Protein AF-A0A7V9NSY1-F1 (afdb_monomer)

Secondary structure (DSSP, 8-state):
----EEE-GGGHHHHHHHHHH-TTEE-TT-TT-TTS-TT--HHHHHHHHHHTTPEEEE--SHHHH-HHHHHHHHHTT-EEEE------

Radius of gyration: 12.48 Å; Cα contacts (8 Å, |Δi|>4): 144; chains: 1; bounding box: 31×24×34 Å

Nearest PDB structures (foldseek):
  1asu-assembly1_A-2  TM=5.418E-01  e=5.759E-02  Avian sarcoma virus
  5ejk-assembly1_C  TM=5.740E-01  e=2.349E-01  Rous sarcoma virus - Prague C
  3hph-assembly1_B  TM=6.425E-01  e=4.907E-01  Visna/maedi virus EV1 KV1772
  5t3a-assembly1_A-2  TM=6.478E-01  e=8.964E-01  Visna-maedi virus
  3hph-assembly1_C  TM=4.965E-01  e=4.014E-01  Visna/maedi virus EV1 KV1772

Solvent-accessible surface area (backbone atoms only — not comparable to full-atom values): 4962 Å² total; per-residue (Å²): 114,74,63,47,35,31,25,38,72,75,40,50,70,60,32,55,56,49,34,75,78,34,73,30,45,26,31,56,59,29,89,85,33,68,92,32,46,68,89,62,50,67,88,66,43,45,52,52,40,14,72,65,64,25,37,35,38,34,51,60,63,58,56,75,73,37,68,67,54,44,46,52,32,62,76,33,61,44,45,69,48,72,58,80,77,78,89,127

Structure (mmCIF, N/CA/C/O backbone):
data_AF-A0A7V9NSY1-F1
#
_entry.id   AF-A0A7V9NSY1-F1
#
loop_
_atom_site.group_PDB
_atom_site.id
_atom_site.type_symbol
_atom_site.label_atom_id
_atom_site.label_alt_id
_atom_site.label_comp_id
_atom_site.label_asym_id
_atom_site.label_entity_id
_atom_site.label_seq_id
_atom_site.pdbx_PDB_ins_code
_atom_site.Cartn_x
_atom_site.Cartn_y
_atom_site.Cartn_z
_atom_site.occupancy
_atom_site.B_iso_or_equiv
_atom_site.auth_seq_id
_atom_site.auth_comp_id
_atom_site.auth_asym_id
_atom_site.auth_atom_id
_atom_site.pdbx_PDB_model_num
ATOM 1 N N . MET A 1 1 ? 6.802 -10.876 -12.467 1.00 58.88 1 MET A N 1
ATOM 2 C CA . MET A 1 1 ? 5.735 -11.387 -11.577 1.00 58.88 1 MET A CA 1
ATOM 3 C C . MET A 1 1 ? 4.676 -10.301 -11.458 1.00 58.88 1 MET A C 1
ATOM 5 O O . MET A 1 1 ? 5.076 -9.143 -11.474 1.00 58.88 1 MET A O 1
ATOM 9 N N . PRO A 1 2 ? 3.371 -10.623 -11.417 1.00 75.75 2 PRO A N 1
ATOM 10 C CA . PRO A 1 2 ? 2.342 -9.610 -11.184 1.00 75.75 2 PRO A CA 1
ATOM 11 C C . PRO A 1 2 ? 2.519 -8.992 -9.792 1.00 75.75 2 PRO A C 1
ATOM 13 O O . PRO A 1 2 ? 2.997 -9.672 -8.881 1.00 75.75 2 PRO A O 1
ATOM 16 N N . ALA A 1 3 ? 2.152 -7.719 -9.637 1.00 80.38 3 ALA A N 1
ATOM 17 C CA . ALA A 1 3 ? 2.183 -7.061 -8.337 1.00 80.38 3 ALA A CA 1
ATOM 18 C C . ALA A 1 3 ? 1.293 -7.814 -7.334 1.00 80.38 3 ALA A C 1
ATOM 20 O O . ALA A 1 3 ? 0.211 -8.288 -7.680 1.00 80.38 3 ALA A O 1
ATOM 21 N N . ARG A 1 4 ? 1.768 -7.934 -6.096 1.00 92.38 4 ARG A N 1
ATOM 22 C CA . ARG A 1 4 ? 1.068 -8.560 -4.964 1.00 92.38 4 ARG A CA 1
ATOM 23 C C . ARG A 1 4 ? 0.932 -7.602 -3.790 1.00 92.38 4 ARG A C 1
ATOM 25 O O . ARG A 1 4 ? -0.033 -7.701 -3.034 1.00 92.38 4 ARG A O 1
ATOM 32 N N . PHE A 1 5 ? 1.873 -6.672 -3.659 1.00 95.69 5 PHE A N 1
ATOM 33 C CA . PHE A 1 5 ? 1.889 -5.676 -2.600 1.00 95.69 5 PHE A CA 1
ATOM 34 C C . PHE A 1 5 ? 1.769 -4.277 -3.185 1.00 95.69 5 PHE A C 1
ATOM 36 O O . PHE A 1 5 ? 2.302 -3.985 -4.255 1.00 95.69 5 PHE A O 1
ATOM 43 N N . PHE A 1 6 ? 1.089 -3.406 -2.454 1.00 96.19 6 PHE A N 1
ATOM 44 C CA . PHE A 1 6 ? 0.997 -1.988 -2.752 1.00 96.19 6 PHE A CA 1
ATOM 45 C C . PHE A 1 6 ? 1.479 -1.199 -1.541 1.00 96.19 6 PHE A C 1
ATOM 47 O O . PHE A 1 6 ? 1.001 -1.427 -0.434 1.00 96.19 6 PHE A O 1
ATOM 54 N N . VAL A 1 7 ? 2.426 -0.286 -1.725 1.00 95.81 7 VAL A N 1
ATOM 55 C CA . VAL A 1 7 ? 2.862 0.618 -0.657 1.00 95.81 7 VAL A CA 1
ATOM 56 C C . VAL A 1 7 ? 2.313 2.004 -0.949 1.00 95.81 7 VAL A C 1
ATOM 58 O O . VAL A 1 7 ? 2.622 2.600 -1.979 1.00 95.81 7 VAL A O 1
ATOM 61 N N . ASP A 1 8 ? 1.486 2.480 -0.030 1.00 92.12 8 ASP A N 1
ATOM 62 C CA . ASP A 1 8 ? 0.834 3.781 -0.080 1.00 92.12 8 ASP A CA 1
ATOM 63 C C . ASP A 1 8 ? 1.856 4.939 -0.056 1.00 92.12 8 ASP A C 1
ATOM 65 O O . ASP A 1 8 ? 2.991 4.811 0.421 1.00 92.12 8 ASP A O 1
ATOM 69 N N . GLU A 1 9 ? 1.451 6.095 -0.584 1.00 91.75 9 GLU A N 1
ATOM 70 C CA . GLU A 1 9 ? 2.294 7.277 -0.744 1.00 91.75 9 GLU A CA 1
ATOM 71 C C . GLU A 1 9 ? 2.819 7.823 0.592 1.00 91.75 9 GLU A C 1
ATOM 73 O O . GLU A 1 9 ? 3.877 8.458 0.639 1.00 91.75 9 GLU A O 1
ATOM 78 N N . THR A 1 10 ? 2.142 7.493 1.697 1.00 89.56 10 THR A N 1
ATOM 79 C CA . THR A 1 10 ? 2.570 7.833 3.060 1.00 89.56 10 THR A CA 1
ATOM 80 C C . THR A 1 10 ? 3.964 7.317 3.429 1.00 89.56 10 THR A C 1
ATOM 82 O O . THR A 1 10 ? 4.572 7.844 4.365 1.00 89.56 10 THR A O 1
ATOM 85 N N . ASP A 1 11 ? 4.507 6.331 2.703 1.00 90.38 11 ASP A N 1
ATOM 86 C CA . ASP A 1 11 ? 5.888 5.865 2.865 1.00 90.38 11 ASP A CA 1
ATOM 87 C C . ASP A 1 11 ? 6.556 5.470 1.535 1.00 90.38 11 ASP A C 1
ATOM 89 O O . ASP A 1 11 ? 7.047 4.354 1.335 1.00 90.38 11 ASP A O 1
ATOM 93 N N . LEU A 1 12 ? 6.628 6.427 0.605 1.00 91.62 12 LEU A N 1
ATOM 94 C CA . LEU A 1 12 ? 7.281 6.239 -0.698 1.00 91.62 12 LEU A CA 1
ATOM 95 C C . LEU A 1 12 ? 8.750 5.806 -0.629 1.00 91.62 12 LEU A C 1
ATOM 97 O O . LEU A 1 12 ? 9.260 5.205 -1.579 1.00 91.62 12 LEU A O 1
ATOM 101 N N . TRP A 1 13 ? 9.467 6.157 0.438 1.00 92.38 13 TRP A N 1
ATOM 10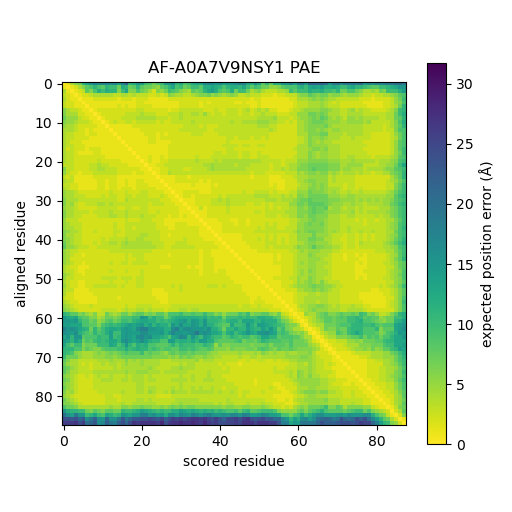2 C CA . TRP A 1 13 ? 10.852 5.725 0.594 1.00 92.38 13 TRP A CA 1
ATOM 103 C C . TRP A 1 13 ? 10.923 4.209 0.802 1.00 92.38 13 TRP A C 1
ATOM 105 O O . TRP A 1 13 ? 11.675 3.538 0.089 1.00 92.38 13 TRP A O 1
ATOM 115 N N . LEU A 1 14 ? 10.099 3.663 1.706 1.00 92.44 14 LEU A N 1
ATOM 116 C CA . LEU A 1 14 ? 9.992 2.219 1.906 1.00 92.44 14 LEU A CA 1
ATOM 117 C C . LEU A 1 14 ? 9.512 1.532 0.629 1.00 92.44 14 LEU A C 1
ATOM 119 O O . LEU A 1 14 ? 10.098 0.530 0.225 1.00 92.44 14 LEU A O 1
ATOM 123 N N . ALA A 1 15 ? 8.513 2.112 -0.041 1.00 94.31 15 ALA A N 1
ATOM 124 C CA . ALA A 1 15 ? 7.982 1.608 -1.302 1.00 94.31 15 ALA A CA 1
ATOM 125 C C . ALA A 1 15 ? 9.081 1.368 -2.345 1.00 94.31 15 ALA A C 1
ATOM 127 O O . ALA A 1 15 ? 9.224 0.266 -2.874 1.00 94.31 15 ALA A O 1
ATOM 128 N N . LYS A 1 16 ? 9.915 2.388 -2.590 1.00 95.00 16 LYS A N 1
ATOM 129 C CA . LYS A 1 16 ? 11.024 2.312 -3.549 1.00 95.00 16 LYS A CA 1
ATOM 130 C C . LYS A 1 16 ? 12.081 1.290 -3.136 1.00 95.00 16 LYS A C 1
ATOM 132 O O . LYS A 1 16 ? 12.633 0.611 -3.996 1.00 95.00 16 LYS A O 1
ATOM 137 N N . ARG A 1 17 ? 12.381 1.176 -1.837 1.00 96.44 17 ARG A N 1
ATOM 138 C CA . ARG A 1 17 ? 13.353 0.195 -1.329 1.00 96.44 17 ARG A CA 1
ATOM 139 C C . ARG A 1 17 ? 12.854 -1.236 -1.484 1.00 96.44 17 ARG A C 1
ATOM 141 O O . ARG A 1 17 ? 13.620 -2.077 -1.938 1.00 96.44 17 ARG A O 1
ATOM 148 N N . LEU A 1 18 ? 11.588 -1.495 -1.166 1.00 94.56 18 LEU A N 1
ATOM 149 C CA . LEU A 1 18 ? 10.978 -2.809 -1.359 1.00 94.56 18 LEU A CA 1
ATOM 150 C C . LEU A 1 18 ? 10.911 -3.172 -2.846 1.00 94.56 18 LEU A C 1
ATOM 152 O O . LEU A 1 18 ? 11.350 -4.256 -3.216 1.00 94.56 18 LEU A O 1
ATOM 156 N N . ALA A 1 19 ? 10.478 -2.247 -3.705 1.00 94.81 19 ALA A N 1
ATOM 157 C CA . ALA A 1 19 ? 10.417 -2.468 -5.151 1.00 94.81 19 ALA A CA 1
ATOM 158 C C . ALA A 1 19 ? 11.793 -2.693 -5.805 1.00 94.81 19 ALA A C 1
ATOM 160 O O . ALA A 1 19 ? 11.890 -3.393 -6.809 1.00 94.81 19 ALA A O 1
ATOM 161 N N . ALA A 1 20 ? 12.869 -2.138 -5.235 1.00 94.62 20 ALA A N 1
ATOM 162 C CA . ALA A 1 20 ? 14.231 -2.376 -5.717 1.00 94.62 20 ALA A CA 1
ATOM 163 C C . ALA A 1 20 ? 14.722 -3.811 -5.461 1.00 94.62 20 ALA A C 1
ATOM 165 O O . ALA A 1 20 ? 15.627 -4.275 -6.150 1.00 94.62 20 ALA A O 1
ATOM 166 N N . VAL A 1 21 ? 14.151 -4.500 -4.470 1.00 95.31 21 VAL A N 1
ATOM 167 C CA . VAL A 1 21 ? 14.536 -5.869 -4.091 1.00 95.31 21 VAL A CA 1
ATOM 168 C C . V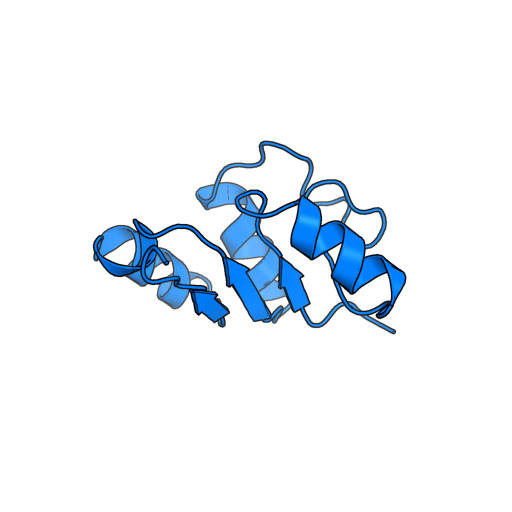AL A 1 21 ? 13.493 -6.887 -4.553 1.00 95.31 21 VAL A C 1
ATOM 170 O O . VAL A 1 21 ? 13.826 -8.046 -4.789 1.00 95.31 21 VAL A O 1
ATOM 173 N N . HIS A 1 22 ? 12.237 -6.467 -4.708 1.00 92.81 22 HIS A N 1
ATO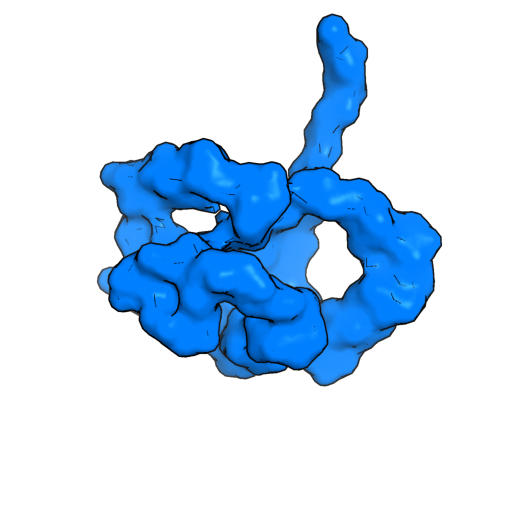M 174 C CA . HIS A 1 22 ? 11.130 -7.356 -5.011 1.00 92.81 22 HIS A CA 1
ATOM 175 C C . HIS A 1 22 ? 10.204 -6.778 -6.090 1.00 92.81 22 HIS A C 1
ATOM 177 O O . HIS A 1 22 ? 9.573 -5.738 -5.918 1.00 92.81 22 HIS A O 1
ATOM 183 N N . ALA A 1 23 ? 10.094 -7.489 -7.215 1.00 91.00 23 ALA A N 1
ATOM 184 C CA . ALA A 1 23 ? 9.378 -7.024 -8.406 1.00 91.00 23 ALA A CA 1
ATOM 185 C C . ALA A 1 23 ? 7.840 -7.053 -8.286 1.00 91.00 23 ALA A C 1
ATOM 187 O O . ALA A 1 23 ? 7.153 -6.564 -9.179 1.00 91.00 23 ALA A O 1
ATOM 188 N N . ASP A 1 24 ? 7.286 -7.645 -7.224 1.00 93.69 24 ASP A N 1
ATOM 189 C CA . ASP A 1 24 ? 5.833 -7.702 -6.987 1.00 93.69 24 ASP A CA 1
ATOM 190 C C . ASP A 1 24 ? 5.297 -6.531 -6.137 1.00 93.69 24 ASP A C 1
ATOM 192 O O . ASP A 1 24 ? 4.144 -6.554 -5.699 1.00 93.69 24 ASP A O 1
ATOM 196 N N . VAL A 1 25 ? 6.122 -5.510 -5.901 1.00 95.88 25 VAL A N 1
ATOM 197 C CA . VAL A 1 25 ? 5.752 -4.326 -5.127 1.00 95.88 25 VAL A CA 1
ATOM 198 C C . VAL A 1 25 ? 5.403 -3.187 -6.080 1.00 95.88 25 VAL A C 1
ATOM 200 O O . VAL A 1 25 ? 6.223 -2.751 -6.889 1.00 95.88 25 VAL A O 1
ATOM 203 N N . ALA A 1 26 ? 4.177 -2.686 -5.967 1.00 96.12 26 ALA A N 1
ATOM 204 C CA . ALA A 1 26 ? 3.704 -1.480 -6.633 1.00 96.12 26 ALA A CA 1
ATOM 205 C C . ALA A 1 26 ? 3.561 -0.325 -5.633 1.00 96.12 26 ALA A C 1
ATOM 207 O O . ALA A 1 26 ? 3.449 -0.526 -4.424 1.00 96.12 26 ALA A O 1
ATOM 208 N N . TYR A 1 27 ? 3.569 0.898 -6.147 1.00 95.75 27 TYR A N 1
ATOM 209 C CA . TYR A 1 27 ? 3.326 2.120 -5.380 1.00 95.75 27 TYR A CA 1
ATOM 210 C C . TYR A 1 27 ? 2.870 3.257 -6.308 1.00 95.75 27 TYR A C 1
ATOM 212 O O . TYR A 1 27 ? 3.052 3.146 -7.528 1.00 95.75 27 TYR A O 1
ATOM 220 N N . PRO A 1 28 ? 2.319 4.362 -5.780 1.00 95.50 28 PRO A N 1
ATOM 221 C CA . PRO A 1 28 ? 1.910 5.508 -6.588 1.00 95.50 28 PRO A CA 1
ATOM 222 C C . PRO A 1 28 ? 3.027 6.056 -7.492 1.00 95.50 28 PRO A C 1
ATOM 224 O O . PRO A 1 28 ? 4.115 6.442 -7.042 1.00 95.50 28 PRO A O 1
ATOM 227 N N . GLY A 1 29 ? 2.766 6.074 -8.800 1.00 93.56 29 GLY A N 1
ATOM 228 C CA . GLY A 1 29 ? 3.711 6.483 -9.842 1.00 93.56 29 GLY A CA 1
ATOM 229 C C . GLY A 1 29 ? 4.786 5.447 -10.192 1.00 93.56 29 GLY A C 1
ATOM 230 O O . GLY A 1 29 ? 5.772 5.792 -10.843 1.00 93.56 29 GLY A O 1
ATOM 231 N N . SER A 1 30 ? 4.645 4.196 -9.750 1.00 92.62 30 SER A N 1
ATOM 232 C CA . SER A 1 30 ? 5.475 3.086 -10.235 1.00 92.62 30 SER A CA 1
ATOM 233 C C . SER A 1 30 ? 5.056 2.656 -11.645 1.00 92.62 30 SER A C 1
ATOM 235 O O . SER A 1 30 ? 3.876 2.674 -11.991 1.00 92.62 30 SER A O 1
ATOM 237 N N . SER A 1 31 ? 6.014 2.212 -12.461 1.00 89.50 31 SER A N 1
ATOM 238 C CA . SER A 1 31 ? 5.724 1.662 -13.794 1.00 89.50 31 SER A CA 1
ATOM 239 C C . SER A 1 31 ? 4.944 0.344 -13.743 1.00 89.50 31 SER A C 1
ATOM 241 O O . SER A 1 31 ? 4.307 -0.023 -14.726 1.00 89.50 31 SER A O 1
ATOM 243 N N . SER A 1 32 ? 4.965 -0.359 -12.605 1.00 88.75 32 SER A N 1
ATOM 244 C CA . SER A 1 32 ? 4.198 -1.586 -12.376 1.00 88.75 32 SER A CA 1
ATOM 245 C C . SER A 1 32 ? 2.707 -1.335 -12.127 1.00 88.75 32 SER A C 1
ATOM 247 O O . SER A 1 32 ? 1.920 -2.272 -12.259 1.00 88.75 32 SER A O 1
ATOM 249 N N . LEU A 1 33 ? 2.301 -0.098 -11.808 1.00 91.06 33 LEU A N 1
ATOM 250 C CA . LEU A 1 33 ? 0.898 0.283 -11.624 1.00 91.06 33 LEU A CA 1
ATOM 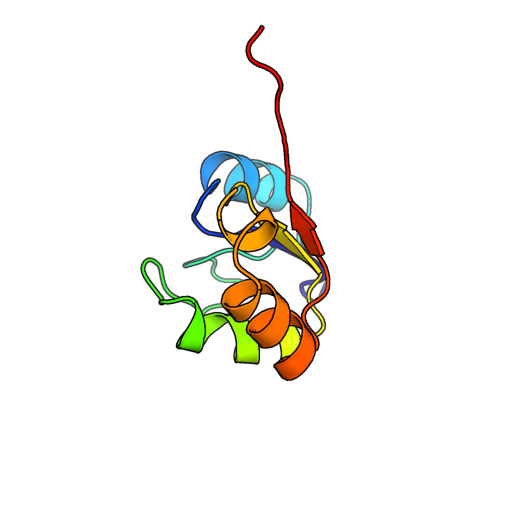251 C C . LEU A 1 33 ? 0.631 1.718 -12.127 1.00 91.06 33 LEU A C 1
ATOM 253 O O . LEU A 1 33 ? 0.403 2.629 -11.328 1.00 91.06 33 LEU A O 1
ATOM 257 N N . PRO A 1 34 ? 0.624 1.944 -13.455 1.00 91.88 34 PRO A N 1
ATOM 258 C CA . PRO A 1 34 ? 0.464 3.281 -14.035 1.00 91.88 34 PRO A CA 1
ATOM 259 C C . PRO A 1 34 ? -0.927 3.893 -13.803 1.00 91.88 34 PRO A C 1
ATOM 261 O O . PRO A 1 34 ? -1.091 5.103 -13.923 1.00 91.88 34 PRO A O 1
ATOM 264 N N . SER A 1 35 ? -1.927 3.078 -13.451 1.00 93.62 35 SER A N 1
ATOM 265 C CA . SER A 1 35 ? -3.288 3.523 -13.127 1.00 93.62 35 SER A CA 1
ATOM 266 C C . SER A 1 35 ? -3.397 4.268 -11.795 1.00 93.62 35 SER A C 1
ATOM 268 O O . SER A 1 35 ? -4.453 4.817 -11.507 1.00 93.62 35 SER A O 1
ATOM 270 N N . VAL A 1 36 ? -2.333 4.281 -10.984 1.00 94.06 36 VAL A N 1
ATOM 271 C CA . VAL A 1 36 ? -2.261 5.051 -9.736 1.00 94.06 36 VAL A CA 1
ATOM 272 C C . VAL A 1 36 ? -1.062 6.002 -9.811 1.00 94.06 36 VAL A C 1
ATOM 274 O O . VAL A 1 36 ? 0.039 5.648 -9.376 1.00 94.06 36 VAL A O 1
ATOM 277 N N . PRO A 1 37 ? -1.221 7.194 -10.412 1.00 95.06 37 PRO A N 1
ATOM 278 C CA . PRO A 1 37 ? -0.232 8.262 -10.326 1.00 95.06 37 PRO A CA 1
ATOM 279 C C . PRO A 1 37 ? 0.044 8.707 -8.882 1.00 95.06 37 PRO A C 1
ATOM 281 O O . PRO A 1 37 ? -0.631 8.320 -7.933 1.00 95.06 37 PRO A O 1
ATOM 284 N N . ARG A 1 38 ? 1.062 9.550 -8.705 1.00 93.62 38 ARG A N 1
ATOM 285 C CA . ARG A 1 38 ? 1.286 10.229 -7.421 1.00 93.62 38 ARG A CA 1
ATOM 286 C C . ARG A 1 38 ? 0.196 11.261 -7.159 1.00 93.62 38 ARG A C 1
ATOM 288 O O . ARG A 1 38 ? -0.251 11.924 -8.093 1.00 93.62 38 ARG A O 1
ATOM 295 N N . GLY A 1 39 ? -0.172 11.420 -5.895 1.00 91.38 39 GLY A N 1
ATOM 296 C CA . GLY A 1 39 ? -1.227 12.323 -5.449 1.00 91.38 39 GLY A CA 1
ATOM 297 C C . GLY A 1 39 ? -2.640 11.828 -5.752 1.00 91.38 39 GLY A C 1
ATOM 298 O O . GLY A 1 39 ? -3.585 12.591 -5.562 1.00 91.38 39 GLY A O 1
ATOM 299 N N . THR A 1 40 ? -2.807 10.589 -6.229 1.00 91.25 40 THR A N 1
ATOM 300 C CA . THR A 1 40 ? -4.134 9.989 -6.401 1.00 91.25 40 THR A CA 1
ATOM 301 C C . THR A 1 40 ? -4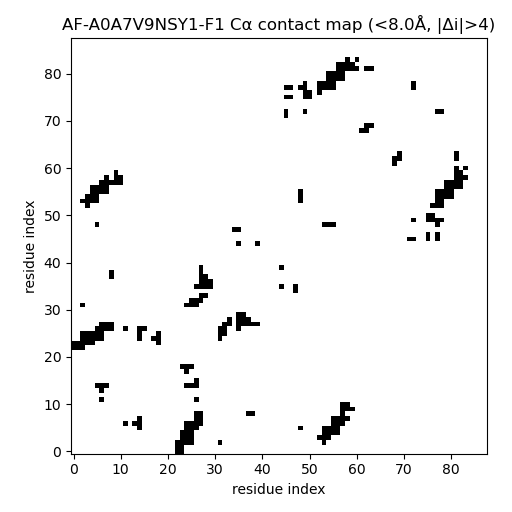.815 9.870 -5.032 1.00 91.25 40 THR A C 1
ATOM 303 O O . THR A 1 40 ? -4.204 9.323 -4.114 1.00 91.25 40 THR A O 1
ATOM 306 N N . PRO A 1 41 ? -6.047 10.381 -4.864 1.00 88.94 41 PRO A N 1
ATOM 307 C CA . PRO A 1 41 ? -6.754 10.332 -3.589 1.00 88.94 41 PRO A CA 1
ATOM 308 C C . PRO A 1 41 ? -7.255 8.919 -3.268 1.00 88.94 41 PRO A C 1
ATOM 310 O O . PRO A 1 41 ? 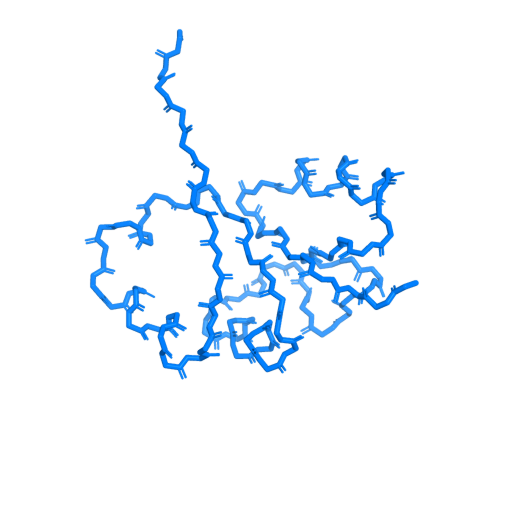-7.452 8.095 -4.163 1.00 88.94 41 PRO A O 1
ATOM 313 N N . ASP A 1 42 ? -7.494 8.655 -1.983 1.00 86.50 42 ASP A N 1
ATOM 314 C CA . ASP A 1 42 ? -7.920 7.345 -1.466 1.00 86.50 42 ASP A CA 1
ATOM 315 C C . ASP A 1 42 ? -9.156 6.785 -2.168 1.00 86.50 42 ASP A C 1
ATOM 317 O O . ASP A 1 42 ? -9.178 5.602 -2.512 1.00 86.50 42 ASP A O 1
ATOM 321 N N . ASP A 1 43 ? -10.135 7.640 -2.461 1.00 87.00 43 ASP A N 1
ATOM 322 C CA . ASP A 1 43 ? -11.371 7.255 -3.149 1.00 87.00 43 ASP A CA 1
ATOM 323 C C . ASP A 1 43 ? -11.126 6.723 -4.574 1.00 87.00 43 ASP A C 1
ATOM 325 O O . ASP A 1 43 ? -11.911 5.915 -5.071 1.00 87.00 43 ASP A O 1
ATOM 329 N N . ASP A 1 44 ? -10.008 7.102 -5.200 1.00 91.00 44 ASP A N 1
ATOM 330 C CA . ASP A 1 44 ? -9.659 6.699 -6.562 1.00 91.00 44 ASP A CA 1
ATOM 331 C C . ASP A 1 44 ? -8.729 5.478 -6.592 1.00 91.00 44 ASP A C 1
ATOM 333 O O . ASP A 1 44 ? -8.909 4.581 -7.423 1.00 91.00 44 ASP A O 1
ATOM 337 N N . TRP A 1 45 ? -7.731 5.396 -5.699 1.00 92.56 45 TRP A N 1
ATOM 338 C CA . TRP A 1 45 ? -6.773 4.283 -5.733 1.00 92.56 45 TRP A CA 1
ATOM 339 C C . TRP A 1 45 ? -7.251 3.037 -4.982 1.00 92.56 45 TRP A C 1
ATOM 341 O O . TRP A 1 45 ? -6.939 1.931 -5.436 1.00 92.56 45 TRP A O 1
ATOM 351 N N . LEU A 1 46 ? -8.037 3.164 -3.900 1.00 92.50 46 LEU A N 1
ATOM 352 C CA . LEU A 1 46 ? -8.550 2.017 -3.128 1.00 92.50 46 LEU A CA 1
ATOM 353 C C . LEU A 1 46 ? -9.352 1.015 -3.983 1.00 92.50 46 LEU A C 1
ATOM 355 O O . LEU A 1 46 ? -9.069 -0.187 -3.896 1.00 92.50 46 LEU A O 1
ATOM 359 N N . PRO A 1 47 ? -10.291 1.442 -4.857 1.00 94.12 47 PRO A N 1
ATOM 360 C CA . PRO A 1 47 ? -11.009 0.521 -5.738 1.00 94.12 47 PRO A CA 1
ATOM 361 C C . PRO A 1 47 ? -10.085 -0.237 -6.697 1.00 94.12 47 PRO A C 1
ATOM 363 O O . PRO A 1 47 ? -10.356 -1.391 -7.039 1.00 94.12 47 PRO A O 1
ATOM 366 N N . ILE A 1 48 ? -9.001 0.401 -7.151 1.00 94.94 48 ILE A N 1
ATOM 367 C CA . ILE A 1 48 ? -8.043 -0.187 -8.092 1.00 94.94 48 ILE A CA 1
ATOM 368 C C . ILE A 1 48 ? -7.247 -1.287 -7.391 1.00 94.94 48 ILE A C 1
ATOM 370 O O . ILE A 1 48 ? -7.234 -2.426 -7.860 1.00 94.94 48 ILE A O 1
ATOM 374 N N . VAL A 1 49 ? -6.620 -0.983 -6.251 1.00 94.31 49 VAL A N 1
ATOM 375 C CA . VAL A 1 49 ? -5.822 -1.978 -5.513 1.00 94.31 49 VAL A CA 1
ATOM 376 C C . VAL A 1 49 ? -6.681 -3.123 -4.980 1.00 94.31 49 VAL A C 1
ATOM 378 O O . VAL A 1 49 ? -6.249 -4.274 -5.028 1.00 94.31 49 VAL A O 1
ATOM 381 N N . GLY A 1 50 ? -7.909 -2.829 -4.541 1.00 94.44 50 GLY A N 1
ATOM 382 C CA . GLY A 1 50 ? -8.863 -3.827 -4.067 1.00 94.44 50 GLY A CA 1
ATOM 383 C C . GLY A 1 50 ? -9.260 -4.804 -5.170 1.00 94.44 50 GLY A C 1
ATOM 384 O O . GLY A 1 50 ? -9.156 -6.019 -4.994 1.00 94.44 50 GLY A O 1
ATOM 385 N N . ARG A 1 51 ? -9.598 -4.286 -6.359 1.00 95.06 51 ARG A N 1
ATOM 386 C CA . ARG A 1 51 ? -9.905 -5.101 -7.547 1.00 95.06 51 ARG A CA 1
ATOM 387 C C . ARG A 1 51 ? -8.726 -5.962 -7.992 1.00 95.06 51 ARG A C 1
ATOM 389 O O . ARG A 1 51 ? -8.924 -7.098 -8.407 1.00 95.06 51 ARG A O 1
ATOM 396 N N . LEU A 1 52 ? -7.511 -5.425 -7.905 1.00 94.06 52 LEU A N 1
ATOM 397 C CA . LEU A 1 52 ? -6.280 -6.148 -8.231 1.00 94.06 52 LEU A CA 1
ATOM 398 C C . LEU A 1 52 ? -5.850 -7.132 -7.127 1.00 94.06 52 LEU A C 1
ATOM 400 O O . LEU A 1 52 ? -4.910 -7.897 -7.327 1.00 94.06 52 LEU A O 1
ATOM 404 N N . GLY A 1 53 ? -6.528 -7.136 -5.975 1.00 94.12 53 GLY A N 1
ATOM 405 C CA . GLY A 1 53 ? -6.233 -8.029 -4.856 1.00 94.12 53 GLY A CA 1
ATOM 406 C C . GLY A 1 53 ? -4.892 -7.748 -4.175 1.00 94.12 53 GLY A C 1
ATOM 407 O O . GLY A 1 53 ? -4.323 -8.657 -3.566 1.00 94.12 53 GLY A O 1
ATOM 408 N N . LEU A 1 54 ? -4.380 -6.519 -4.286 1.00 95.50 54 LEU A N 1
ATOM 409 C CA . LEU A 1 54 ? -3.088 -6.128 -3.726 1.00 95.50 54 LEU A CA 1
ATOM 410 C C . LEU A 1 54 ? -3.185 -5.952 -2.208 1.00 95.50 54 LEU A C 1
ATOM 412 O O . LEU A 1 54 ? -4.169 -5.425 -1.686 1.00 95.50 54 LEU A O 1
ATOM 416 N N . VAL A 1 55 ? -2.139 -6.372 -1.498 1.00 95.38 55 VAL A N 1
ATOM 417 C CA . VAL A 1 55 ? -2.018 -6.153 -0.053 1.00 95.38 55 VAL A CA 1
ATOM 418 C C . VAL A 1 55 ? -1.356 -4.802 0.197 1.00 95.38 55 VAL A C 1
ATOM 420 O O . VAL A 1 55 ? -0.214 -4.582 -0.205 1.00 95.38 55 VAL A O 1
ATOM 423 N N . VAL A 1 56 ? -2.072 -3.907 0.870 1.00 94.81 56 VAL A N 1
ATOM 424 C CA . VAL A 1 56 ? -1.646 -2.529 1.122 1.00 94.81 56 VAL A CA 1
ATOM 425 C C . VAL A 1 56 ? -0.756 -2.441 2.363 1.00 94.81 56 VAL A C 1
ATOM 427 O O . VAL A 1 56 ? -1.115 -2.927 3.432 1.00 94.81 56 VAL A O 1
ATOM 430 N N . PHE A 1 57 ? 0.375 -1.753 2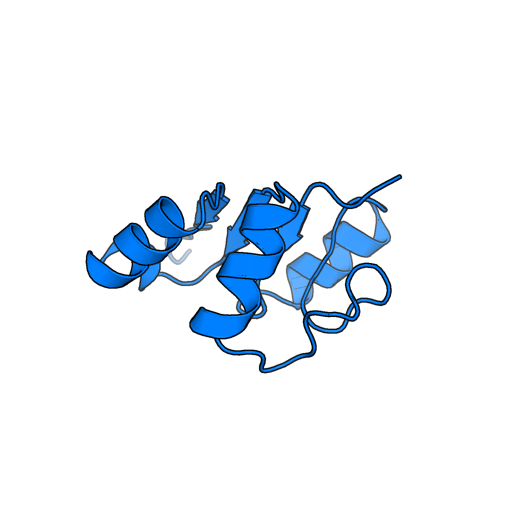.253 1.00 93.94 57 PHE A N 1
ATOM 431 C CA . PHE A 1 57 ? 1.150 -1.241 3.379 1.00 93.94 57 PHE A CA 1
ATOM 432 C C . PHE A 1 57 ? 0.988 0.275 3.445 1.00 93.94 57 PHE A C 1
ATOM 434 O O . PHE A 1 57 ? 1.261 0.967 2.468 1.00 93.94 57 PHE A O 1
ATOM 441 N N . THR A 1 58 ? 0.576 0.795 4.599 1.00 91.19 58 THR A N 1
ATOM 442 C CA . THR A 1 58 ? 0.412 2.240 4.820 1.00 91.19 58 THR A CA 1
ATOM 443 C C . THR A 1 58 ? 0.967 2.648 6.179 1.00 91.19 58 THR A C 1
ATOM 445 O O . THR A 1 58 ? 0.957 1.859 7.129 1.00 91.19 58 THR A O 1
ATOM 448 N N . ARG A 1 59 ? 1.456 3.886 6.294 1.00 88.31 59 ARG A N 1
ATOM 449 C CA . ARG A 1 59 ? 1.756 4.520 7.588 1.00 88.31 59 ARG A CA 1
ATOM 450 C C . ARG A 1 59 ? 0.631 5.422 8.075 1.00 88.31 59 ARG A C 1
ATOM 452 O O . ARG A 1 59 ? 0.757 5.964 9.181 1.00 88.31 59 ARG A O 1
ATOM 459 N N . ASP A 1 60 ? -0.450 5.581 7.308 1.00 81.25 60 ASP A N 1
ATOM 460 C CA . ASP A 1 60 ? -1.549 6.426 7.743 1.00 81.25 60 ASP A CA 1
ATOM 461 C C . ASP A 1 60 ? -2.156 5.871 9.036 1.00 81.25 60 ASP A C 1
ATOM 463 O O . ASP A 1 60 ? -2.601 4.725 9.156 1.00 81.25 60 ASP A O 1
ATOM 467 N N . LYS A 1 61 ? -2.122 6.710 10.067 1.00 67.69 61 LYS A N 1
ATOM 468 C CA . LYS A 1 61 ? -2.705 6.394 11.364 1.00 67.69 61 LYS A CA 1
ATOM 469 C C . LYS A 1 61 ? -4.210 6.649 11.354 1.00 67.69 61 LYS A C 1
ATOM 471 O O . LYS A 1 61 ? -4.900 6.055 12.174 1.00 67.69 61 LYS A O 1
ATOM 476 N N . ARG A 1 62 ? -4.724 7.491 10.452 1.00 68.38 62 ARG A N 1
ATOM 477 C CA . ARG A 1 62 ? -6.145 7.857 10.352 1.00 68.38 62 ARG A CA 1
ATOM 478 C C . ARG A 1 62 ? -7.016 6.651 10.024 1.00 68.38 62 ARG A C 1
ATOM 480 O O . ARG A 1 62 ? -8.022 6.450 10.708 1.00 68.38 62 ARG A O 1
ATOM 487 N N . ILE A 1 63 ? -6.500 5.753 9.185 1.00 64.56 63 ILE A N 1
ATOM 488 C CA . ILE A 1 63 ? -7.134 4.481 8.813 1.00 64.56 63 ILE A CA 1
ATOM 489 C C . ILE A 1 63 ? -7.419 3.589 10.025 1.00 64.56 63 ILE A C 1
ATOM 491 O O . ILE A 1 63 ? -8.364 2.799 10.051 1.00 64.56 63 ILE A O 1
ATOM 495 N N . ARG A 1 64 ? -6.620 3.734 11.091 1.00 59.84 64 ARG A N 1
ATOM 496 C CA . ARG A 1 64 ? -6.805 2.987 12.336 1.00 59.84 64 ARG A CA 1
ATOM 497 C C . ARG A 1 64 ? -7.892 3.574 13.225 1.00 59.84 64 ARG A C 1
ATOM 499 O O . ARG A 1 64 ? -8.430 2.817 14.025 1.00 59.84 64 ARG A O 1
ATOM 506 N N . TYR A 1 65 ? -8.225 4.856 13.108 1.00 60.28 65 TYR A N 1
ATOM 507 C CA . TYR A 1 65 ? -9.112 5.539 14.058 1.00 60.28 65 TYR A CA 1
ATOM 508 C C . TYR A 1 65 ? -10.431 6.014 13.450 1.00 60.28 65 TYR A C 1
ATOM 510 O O . TYR A 1 65 ? -11.375 6.253 14.198 1.00 60.28 65 TYR A O 1
ATOM 518 N N . ARG A 1 66 ? -10.530 6.136 12.122 1.00 70.38 66 ARG A N 1
ATOM 519 C CA . ARG A 1 66 ? -11.745 6.595 11.442 1.00 70.38 66 ARG A CA 1
ATOM 520 C C . ARG A 1 66 ? -12.569 5.409 10.933 1.00 70.38 66 ARG A C 1
ATOM 522 O O . ARG A 1 66 ? -12.121 4.707 10.027 1.00 70.38 66 ARG A O 1
ATOM 529 N N . PRO A 1 67 ? -13.791 5.192 11.458 1.00 70.12 67 PRO A N 1
ATOM 530 C CA . PRO A 1 67 ? -14.674 4.125 10.988 1.00 70.12 67 PRO A CA 1
ATOM 531 C C . PRO A 1 67 ? -14.987 4.223 9.490 1.00 70.12 67 PRO A C 1
ATOM 533 O O . PRO A 1 67 ? -15.074 3.200 8.823 1.00 70.12 67 PRO A O 1
ATOM 536 N N . VAL A 1 68 ? -15.093 5.447 8.958 1.00 72.81 68 VAL A N 1
ATOM 537 C CA . VAL A 1 68 ? -15.368 5.710 7.534 1.00 72.81 68 VAL A CA 1
ATOM 538 C C . VAL A 1 68 ? -14.248 5.182 6.635 1.00 72.81 68 VAL A C 1
ATOM 540 O O . VAL A 1 68 ? -14.519 4.515 5.642 1.00 72.81 68 VAL A O 1
ATOM 543 N N . GLU A 1 69 ? -12.988 5.405 7.011 1.00 74.50 69 GLU A N 1
ATOM 544 C CA . GLU A 1 69 ? -11.839 4.934 6.230 1.00 74.50 69 GLU A CA 1
ATOM 545 C C . GLU A 1 69 ? -11.726 3.402 6.276 1.00 74.50 69 GLU A C 1
ATOM 547 O O . GLU A 1 69 ? -11.497 2.762 5.251 1.00 74.50 69 GLU A O 1
ATOM 552 N N . ARG A 1 70 ? -12.008 2.786 7.435 1.00 79.56 70 ARG A N 1
ATOM 553 C CA . ARG A 1 70 ? -12.122 1.320 7.540 1.00 79.56 70 ARG A CA 1
ATOM 554 C C . ARG A 1 70 ? -13.251 0.767 6.676 1.00 79.56 70 ARG A C 1
ATOM 556 O O . ARG A 1 70 ? -13.073 -0.267 6.037 1.00 79.56 70 ARG A O 1
ATOM 563 N N . GLN A 1 71 ? -14.400 1.441 6.648 1.00 84.75 71 GLN A N 1
ATOM 564 C CA . GLN A 1 71 ? -15.523 1.024 5.818 1.00 84.75 71 GLN A CA 1
ATOM 565 C C . GLN A 1 71 ? -15.155 1.088 4.336 1.00 84.75 71 GLN A C 1
ATOM 567 O O . GLN A 1 71 ? -15.492 0.164 3.606 1.00 84.75 71 GLN A O 1
ATOM 572 N N . SER A 1 72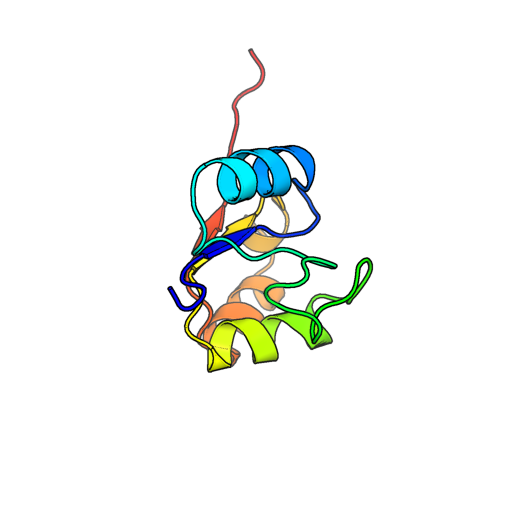 ? -14.409 2.108 3.902 1.00 86.75 72 SER A N 1
ATOM 573 C CA . SER A 1 72 ? -13.922 2.195 2.520 1.00 86.75 72 SER A CA 1
ATOM 574 C C . SER A 1 72 ? -13.044 0.994 2.141 1.00 86.75 72 SER A C 1
ATOM 576 O O . SER A 1 72 ? -13.213 0.422 1.065 1.00 86.75 72 SER A O 1
ATOM 578 N N . TRP A 1 73 ? -12.180 0.527 3.049 1.00 89.12 73 TRP A N 1
ATOM 579 C CA . TRP A 1 73 ? -11.369 -0.675 2.816 1.00 89.12 73 TRP A CA 1
ATOM 580 C C . TRP A 1 73 ? -12.220 -1.931 2.653 1.00 89.12 73 TRP A C 1
ATOM 582 O O . TRP A 1 73 ? -12.003 -2.703 1.721 1.00 89.12 73 TRP A O 1
ATOM 592 N N . VAL A 1 74 ? -13.211 -2.119 3.528 1.00 88.94 74 VAL A N 1
ATOM 593 C CA . VAL A 1 74 ? -14.134 -3.260 3.454 1.00 88.94 74 VAL A CA 1
ATOM 594 C C . VAL A 1 74 ? -14.961 -3.208 2.169 1.00 88.94 74 VAL A C 1
ATOM 596 O O . VAL A 1 74 ? -15.039 -4.207 1.459 1.00 88.94 74 VAL A O 1
ATOM 599 N N . THR A 1 75 ? -15.524 -2.043 1.838 1.00 92.25 75 THR A N 1
ATOM 600 C CA . THR A 1 75 ? -16.338 -1.823 0.634 1.00 92.25 75 THR A CA 1
ATOM 601 C C . THR A 1 75 ? -15.570 -2.164 -0.643 1.00 92.25 75 THR A C 1
ATOM 603 O O . THR A 1 75 ? -16.129 -2.779 -1.547 1.00 92.25 75 THR A O 1
ATOM 606 N N . HIS A 1 76 ? -14.282 -1.822 -0.709 1.00 92.75 76 HIS A N 1
ATOM 607 C CA . HIS A 1 76 ? -13.441 -2.084 -1.878 1.00 92.75 76 HIS A CA 1
ATOM 608 C C . HIS A 1 76 ? -12.663 -3.409 -1.803 1.00 92.75 76 HIS A C 1
ATOM 610 O O . HIS A 1 76 ? -11.874 -3.705 -2.698 1.00 92.75 76 HIS A O 1
ATOM 616 N N . GLY A 1 77 ? -12.864 -4.224 -0.760 1.00 92.19 77 GLY A N 1
ATOM 617 C CA . GLY A 1 77 ? -12.184 -5.515 -0.597 1.00 92.19 77 GLY A CA 1
ATOM 618 C C . GLY A 1 77 ? -10.671 -5.410 -0.357 1.00 92.19 77 GLY A C 1
ATOM 619 O O . GLY A 1 77 ? -9.926 -6.353 -0.641 1.00 92.19 77 GLY A O 1
ATOM 620 N N . VAL A 1 78 ? -10.206 -4.268 0.151 1.00 92.88 78 VAL A N 1
ATOM 621 C CA . VAL A 1 78 ? -8.788 -3.984 0.384 1.00 92.88 78 VAL A CA 1
ATOM 622 C C . VAL A 1 78 ? -8.299 -4.726 1.623 1.00 92.88 78 VAL A C 1
ATOM 624 O O . VAL A 1 78 ? -8.897 -4.677 2.698 1.00 92.88 78 VAL A O 1
ATOM 627 N N . ARG A 1 79 ? -7.163 -5.408 1.471 1.00 91.69 79 ARG A N 1
ATOM 628 C CA . ARG A 1 79 ? -6.437 -6.082 2.552 1.00 91.69 79 ARG A CA 1
ATOM 629 C C . ARG A 1 79 ? -5.150 -5.318 2.806 1.00 91.69 79 ARG A C 1
ATOM 631 O O . ARG A 1 79 ? -4.511 -4.889 1.851 1.00 91.69 79 ARG A O 1
ATOM 638 N N . GLY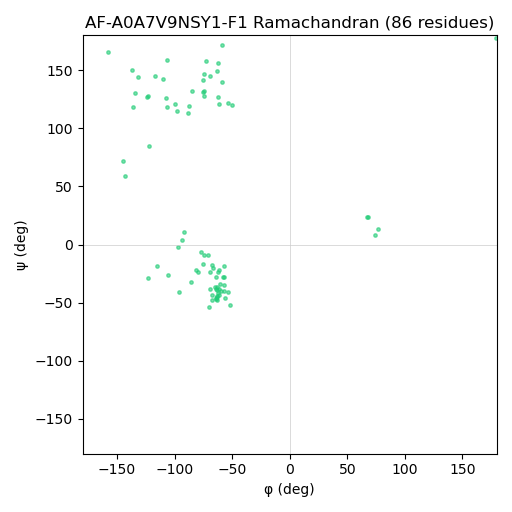 A 1 80 ? -4.718 -5.190 4.055 1.00 92.06 80 GLY A N 1
ATOM 639 C CA . GLY A 1 80 ? -3.451 -4.518 4.312 1.00 92.06 80 GLY A CA 1
ATOM 640 C C . GLY A 1 80 ? -3.045 -4.408 5.770 1.00 92.06 80 GLY A C 1
ATOM 641 O O . GLY A 1 80 ? -3.763 -4.818 6.680 1.00 92.06 80 GLY A O 1
ATOM 642 N N . PHE A 1 81 ? -1.861 -3.837 5.957 1.00 90.38 81 PHE A N 1
ATOM 643 C CA . PHE A 1 81 ? -1.198 -3.640 7.232 1.00 90.38 81 PHE A CA 1
ATOM 644 C C . PHE A 1 81 ? -0.892 -2.155 7.435 1.00 90.38 81 PHE A C 1
ATOM 646 O O . PHE A 1 81 ? -0.250 -1.511 6.601 1.00 90.38 81 PHE A O 1
ATOM 653 N N . ALA A 1 82 ? -1.311 -1.620 8.582 1.00 88.50 82 ALA A N 1
ATOM 654 C CA . ALA A 1 82 ? -0.915 -0.289 9.018 1.00 88.50 82 ALA A CA 1
ATOM 655 C C . ALA A 1 82 ? 0.389 -0.388 9.819 1.00 88.50 82 ALA A C 1
ATOM 657 O O . ALA A 1 82 ? 0.413 -0.947 10.917 1.00 88.50 82 ALA A O 1
ATOM 658 N N . LEU A 1 83 ? 1.472 0.169 9.284 1.00 88.06 83 LEU A N 1
ATOM 659 C CA . LEU A 1 83 ? 2.772 0.194 9.940 1.00 88.06 83 LEU A CA 1
ATOM 660 C C . LEU A 1 83 ? 2.762 1.227 11.068 1.00 88.06 83 LEU A C 1
ATOM 662 O O . LEU A 1 83 ? 2.300 2.365 10.931 1.00 88.06 83 LEU A O 1
ATOM 666 N N . THR A 1 84 ? 3.254 0.815 12.230 1.00 84.19 84 THR A N 1
ATOM 667 C CA . THR A 1 84 ? 3.232 1.628 13.442 1.00 84.19 84 THR A CA 1
ATOM 668 C C . THR A 1 84 ? 4.610 1.619 14.078 1.00 84.19 84 THR A C 1
ATOM 670 O O . THR A 1 84 ? 5.307 0.613 14.037 1.00 84.19 84 THR A O 1
ATOM 673 N N . SER A 1 85 ? 4.999 2.750 14.649 1.00 77.69 85 SER A N 1
ATOM 674 C CA . SER A 1 85 ? 6.236 2.892 15.403 1.00 77.69 85 SER A CA 1
ATOM 675 C C . SER A 1 85 ? 5.906 3.653 16.680 1.00 77.69 85 SER A C 1
ATOM 677 O O . SER A 1 85 ? 5.219 4.684 16.637 1.00 77.69 85 SER A O 1
ATOM 679 N N . THR A 1 86 ? 6.352 3.118 17.809 1.00 64.12 86 THR A N 1
ATOM 680 C CA . THR A 1 86 ? 6.525 3.862 19.056 1.00 64.12 86 THR A CA 1
ATOM 681 C C . THR A 1 86 ? 7.770 4.721 18.865 1.00 64.12 86 THR A C 1
ATOM 683 O O . THR A 1 86 ? 8.790 4.193 18.426 1.00 64.12 86 THR A O 1
ATOM 686 N N . LYS A 1 87 ? 7.688 6.037 19.119 1.00 52.31 87 LYS A N 1
ATOM 687 C CA . LYS A 1 87 ? 8.883 6.899 19.116 1.00 52.31 87 LYS A CA 1
ATOM 688 C C . LYS A 1 87 ? 9.946 6.231 19.997 1.00 52.31 87 LYS A C 1
ATOM 690 O O . LYS A 1 87 ? 9.660 5.988 21.168 1.00 52.31 87 LYS A O 1
ATOM 695 N N . SER A 1 88 ? 11.101 5.919 19.414 1.00 47.88 88 SER A N 1
ATOM 696 C CA . SER A 1 88 ? 12.330 5.693 20.173 1.00 47.88 88 SER A CA 1
ATOM 697 C C . SER A 1 88 ? 13.027 7.018 20.422 1.00 47.88 88 SER A C 1
ATOM 699 O O . SER A 1 88 ? 12.778 7.967 19.639 1.00 47.88 88 SER A O 1
#

Mean predicted aligned error: 4.55 Å

pLDDT: mean 87.41, std 10.95, range [47.88, 96.44]

Foldseek 3Di:
DQAAAEEEPQCVVVQVVCCVVDVNYHYACDPSCPLHHPPDDCLRVLLVCLVVNHEYEYQDPCCVPDPVNVVSNVVSNYHYDHDDDDDD

Sequence (88 aa):
MPARFFVDETDLWLAKRLAAVHADVAYPGSSSLPSVPRGTPDDDWLPIVGRLGLVVFTRDKRIRYRPVERQSWVTHGVRGFALTSTKS